Protein AF-A0A2D5BLF5-F1 (afdb_monomer)

pLDDT: mean 80.44, std 16.36, range [48.47, 97.81]

Secondary structure (DSSP, 8-state):
---PPBPTTT-PBPPP--TTS-TT---TTTTSSSHHHHHHHHHHHHTT------SPP---------

Nearest PDB structures (foldseek):
  4tma-assembly1_K  TM=7.415E-01  e=2.471E-02  Escherichia coli K-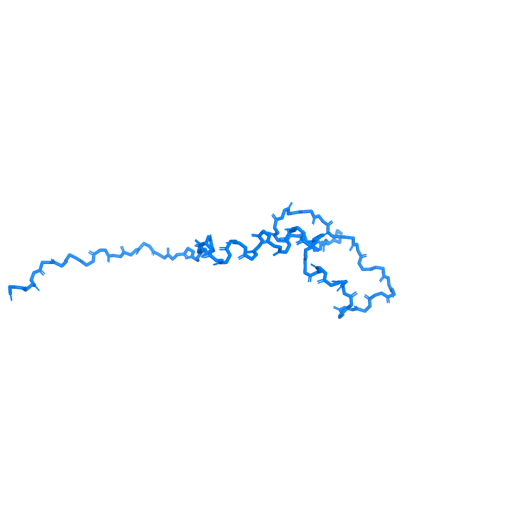12
  4tma-assembly2_J  TM=8.002E-01  e=4.409E-02  Escherichia coli K-12

Structure (mmCIF, N/CA/C/O backbone):
data_AF-A0A2D5BLF5-F1
#
_entry.id   AF-A0A2D5BLF5-F1
#
loop_
_atom_site.group_PDB
_atom_site.id
_atom_site.type_symbol
_atom_site.label_atom_id
_atom_site.label_alt_id
_atom_site.label_comp_id
_atom_site.label_asym_id
_atom_site.label_entity_id
_atom_site.label_seq_id
_atom_site.pdbx_PDB_ins_code
_atom_site.Cartn_x
_atom_site.Cartn_y
_atom_site.Cartn_z
_atom_site.occupancy
_atom_site.B_iso_or_equiv
_atom_site.auth_seq_id
_atom_site.auth_comp_id
_atom_site.auth_asym_id
_atom_site.auth_atom_id
_atom_site.pdbx_PDB_model_num
ATOM 1 N N . MET A 1 1 ? 15.518 -22.471 3.738 1.00 52.47 1 MET A N 1
ATOM 2 C CA . MET A 1 1 ? 14.284 -21.858 3.212 1.00 52.47 1 MET A CA 1
ATOM 3 C C . MET A 1 1 ? 14.519 -20.365 3.239 1.00 52.47 1 MET A C 1
ATOM 5 O O . MET A 1 1 ? 14.501 -19.788 4.315 1.00 52.47 1 MET A O 1
ATOM 9 N N . THR A 1 2 ? 14.904 -19.781 2.111 1.00 59.50 2 THR A N 1
ATOM 10 C CA . THR A 1 2 ? 15.139 -18.337 2.019 1.00 59.50 2 THR A CA 1
ATOM 11 C C . THR A 1 2 ? 13.771 -17.682 1.856 1.00 59.50 2 THR A C 1
ATOM 13 O O . THR A 1 2 ? 13.047 -18.010 0.920 1.00 59.50 2 THR A O 1
ATOM 16 N N . GLU A 1 3 ? 13.346 -16.865 2.817 1.00 71.44 3 GLU A N 1
ATOM 17 C CA . GLU A 1 3 ? 12.045 -16.197 2.751 1.00 71.44 3 GLU A CA 1
ATOM 18 C C . GLU A 1 3 ? 12.180 -14.943 1.881 1.00 71.44 3 GLU A C 1
ATOM 20 O O . GLU A 1 3 ? 12.794 -13.957 2.281 1.00 71.44 3 GLU A O 1
ATOM 25 N N . HIS A 1 4 ? 11.665 -15.015 0.651 1.00 74.75 4 HIS A N 1
ATOM 26 C CA . HIS A 1 4 ? 11.745 -13.909 -0.301 1.00 74.75 4 HIS A CA 1
ATOM 27 C C . HIS A 1 4 ? 10.708 -12.833 0.058 1.00 74.75 4 HIS A C 1
ATOM 29 O O . HIS A 1 4 ? 9.547 -13.176 0.326 1.00 74.75 4 HIS A O 1
ATOM 35 N N . PRO A 1 5 ? 11.055 -11.535 -0.001 1.00 85.50 5 PRO A N 1
ATOM 36 C CA . PRO A 1 5 ? 10.089 -10.472 0.240 1.00 85.50 5 PRO A CA 1
ATOM 37 C C . PRO A 1 5 ? 8.956 -10.533 -0.795 1.00 85.50 5 PRO A C 1
ATOM 39 O O . PRO A 1 5 ? 9.187 -10.744 -1.987 1.00 85.50 5 PRO A O 1
ATOM 42 N N . ARG A 1 6 ? 7.712 -10.348 -0.345 1.00 90.19 6 ARG A N 1
ATOM 43 C CA . ARG A 1 6 ? 6.516 -10.366 -1.202 1.00 90.19 6 ARG A CA 1
ATOM 44 C C . ARG A 1 6 ? 5.995 -8.958 -1.459 1.00 90.19 6 ARG A C 1
ATOM 46 O O . ARG A 1 6 ? 6.135 -8.071 -0.624 1.00 90.19 6 ARG A O 1
ATOM 53 N N . CYS A 1 7 ? 5.382 -8.767 -2.624 1.00 92.69 7 CYS A N 1
ATOM 54 C CA . CYS A 1 7 ? 4.712 -7.526 -2.995 1.00 92.69 7 CYS A CA 1
ATOM 55 C C . CYS A 1 7 ? 3.498 -7.275 -2.077 1.00 92.69 7 CYS A C 1
ATOM 57 O O . CYS A 1 7 ? 2.565 -8.074 -2.128 1.00 92.69 7 CYS A O 1
ATOM 59 N N . PRO A 1 8 ? 3.426 -6.153 -1.339 1.0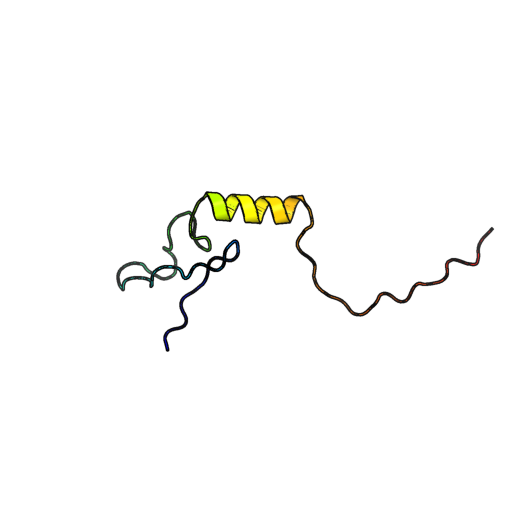0 93.75 8 PRO A N 1
ATOM 60 C CA . PRO A 1 8 ? 2.317 -5.882 -0.415 1.00 93.75 8 PRO A CA 1
ATOM 61 C C . PRO A 1 8 ? 0.940 -5.745 -1.082 1.00 93.75 8 PRO A C 1
ATOM 63 O O . PRO A 1 8 ? -0.087 -5.890 -0.433 1.00 93.75 8 PRO A O 1
ATOM 66 N N . ALA A 1 9 ? 0.906 -5.448 -2.384 1.00 95.06 9 ALA A N 1
ATOM 67 C CA . ALA A 1 9 ? -0.342 -5.213 -3.107 1.00 95.06 9 ALA A CA 1
ATOM 68 C C . ALA A 1 9 ? -0.926 -6.472 -3.780 1.00 95.06 9 ALA A C 1
ATOM 70 O O . ALA A 1 9 ? -2.096 -6.459 -4.156 1.00 95.06 9 ALA A O 1
ATOM 71 N N . CYS A 1 10 ? -0.124 -7.518 -4.025 1.00 95.81 10 CYS A N 1
ATOM 72 C CA . CYS A 1 10 ? -0.560 -8.693 -4.803 1.00 95.81 10 CYS A CA 1
ATOM 73 C C . CYS A 1 10 ? 0.130 -10.020 -4.439 1.00 95.81 10 CYS A C 1
ATOM 75 O O . CYS A 1 10 ? -0.008 -10.995 -5.176 1.00 95.81 10 CYS A O 1
ATOM 77 N N . ASP A 1 11 ? 0.924 -10.044 -3.369 1.00 93.56 11 ASP A N 1
ATOM 78 C CA . ASP A 1 11 ? 1.613 -11.210 -2.792 1.00 93.56 11 ASP A CA 1
ATOM 79 C C . ASP A 1 11 ? 2.642 -11.933 -3.669 1.00 93.56 11 ASP A C 1
ATOM 81 O O . ASP A 1 11 ? 3.245 -12.925 -3.251 1.00 93.56 11 ASP A O 1
ATOM 85 N N . ARG A 1 12 ? 2.927 -11.424 -4.870 1.00 91.50 12 ARG A N 1
ATOM 86 C CA . ARG A 1 12 ? 3.984 -11.976 -5.723 1.00 91.50 12 ARG A CA 1
ATOM 87 C C . ARG A 1 12 ? 5.338 -11.917 -5.007 1.00 91.50 12 ARG A C 1
ATOM 89 O O . ARG A 1 12 ? 5.749 -10.841 -4.573 1.00 91.50 12 ARG A O 1
ATOM 96 N N . ALA A 1 13 ? 6.045 -13.046 -4.951 1.00 87.88 13 ALA A N 1
ATOM 97 C CA . ALA A 1 13 ? 7.434 -13.092 -4.503 1.00 87.88 13 ALA A CA 1
ATOM 98 C C . ALA A 1 13 ? 8.302 -12.205 -5.405 1.00 87.88 13 ALA A C 1
ATOM 100 O O . ALA A 1 13 ? 8.251 -12.313 -6.635 1.00 87.88 13 ALA A O 1
ATOM 101 N N . LEU A 1 14 ? 9.061 -11.302 -4.797 1.00 84.31 14 LEU A N 1
ATOM 102 C CA . LEU A 1 14 ? 10.027 -10.486 -5.515 1.00 84.31 14 LEU A CA 1
ATOM 103 C C . LEU A 1 14 ? 11.255 -11.342 -5.857 1.00 84.31 14 LEU A C 1
ATOM 105 O O . LEU A 1 14 ? 11.548 -12.299 -5.135 1.00 84.31 14 LEU A O 1
ATOM 109 N N . PRO A 1 15 ? 11.951 -11.043 -6.969 1.00 74.38 15 PRO A N 1
ATOM 110 C CA . PRO A 1 15 ? 13.198 -11.722 -7.286 1.00 74.38 15 PRO A CA 1
ATOM 111 C C . PRO A 1 15 ? 14.202 -11.492 -6.156 1.00 74.38 15 PRO A C 1
ATOM 113 O O . PRO A 1 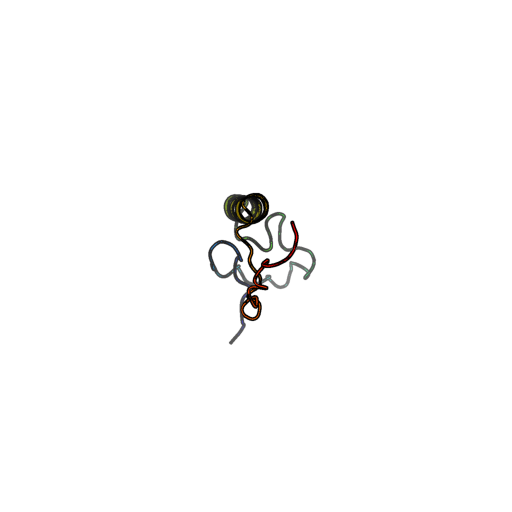15 ? 14.249 -10.405 -5.573 1.00 74.38 15 PRO A O 1
ATOM 116 N N . GLU A 1 16 ? 14.993 -12.521 -5.864 1.00 69.19 16 GLU A N 1
ATOM 117 C CA . GLU A 1 16 ? 16.082 -12.412 -4.900 1.00 69.19 16 GLU A CA 1
ATOM 118 C C . GLU A 1 16 ? 17.006 -11.255 -5.294 1.00 69.19 16 GLU A C 1
ATOM 120 O O . GLU A 1 16 ? 17.247 -11.055 -6.492 1.00 69.19 16 GLU A O 1
ATOM 125 N N . PRO A 1 17 ? 17.515 -10.475 -4.322 1.00 62.00 17 PRO A N 1
ATOM 126 C CA . PRO A 1 17 ? 18.555 -9.511 -4.618 1.00 62.00 17 PRO A CA 1
ATOM 127 C C . PRO A 1 17 ? 19.747 -10.320 -5.119 1.00 62.00 17 PRO A C 1
ATOM 129 O O . PRO A 1 17 ? 20.379 -11.042 -4.347 1.00 62.00 17 PRO A O 1
ATOM 132 N N . ASP A 1 18 ? 20.038 -10.255 -6.419 1.00 58.84 18 ASP A N 1
ATOM 133 C CA . ASP A 1 18 ? 21.317 -10.758 -6.886 1.00 58.84 18 ASP A CA 1
ATOM 134 C C . ASP A 1 18 ? 22.416 -10.066 -6.064 1.00 58.84 18 ASP A C 1
ATOM 136 O O . ASP A 1 18 ? 22.265 -8.929 -5.600 1.00 58.84 18 ASP A O 1
ATOM 140 N N . SER A 1 19 ? 23.519 -10.765 -5.820 1.00 54.00 19 SER A N 1
ATOM 141 C CA . SER A 1 19 ? 24.607 -10.291 -4.961 1.00 54.00 19 SER A CA 1
ATOM 142 C C . SER A 1 19 ? 25.277 -8.985 -5.439 1.00 54.00 19 SER A C 1
ATOM 144 O O . SER A 1 19 ? 26.282 -8.580 -4.855 1.00 54.00 19 SER A O 1
ATOM 146 N N . SER A 1 20 ? 24.756 -8.319 -6.479 1.00 54.75 20 SER A N 1
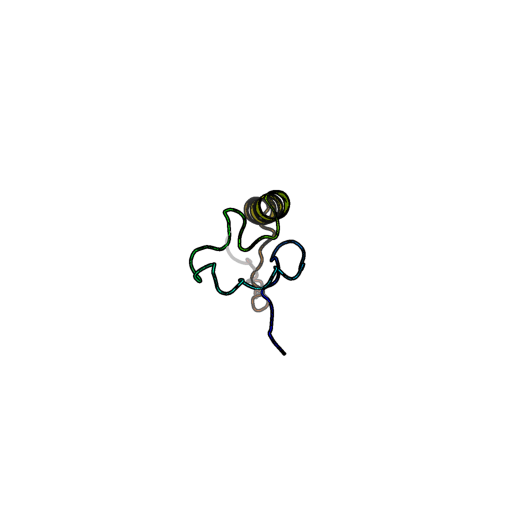ATOM 147 C CA . SER A 1 20 ? 25.221 -7.025 -6.984 1.00 54.75 20 SER A CA 1
ATOM 148 C C . SER A 1 20 ? 24.326 -5.844 -6.587 1.00 54.75 20 SER A C 1
ATOM 150 O O . SER A 1 20 ? 24.789 -4.699 -6.631 1.00 54.75 20 SER A O 1
ATOM 152 N N . MET A 1 21 ? 23.083 -6.069 -6.145 1.00 52.03 21 MET A N 1
ATOM 153 C CA . MET A 1 21 ? 22.170 -4.994 -5.742 1.00 52.03 21 MET A CA 1
ATOM 154 C C . MET A 1 21 ? 22.123 -4.854 -4.218 1.00 52.03 21 MET A C 1
ATOM 156 O O . MET A 1 21 ? 21.380 -5.525 -3.505 1.00 52.03 21 MET A O 1
ATOM 160 N N . LYS A 1 22 ? 22.964 -3.942 -3.716 1.00 51.19 22 LYS A N 1
ATOM 161 C CA . LYS A 1 22 ? 23.025 -3.508 -2.311 1.00 51.19 22 LYS A CA 1
ATOM 162 C C . LYS A 1 22 ? 21.610 -3.292 -1.762 1.00 51.19 22 LYS A C 1
ATOM 164 O O . LYS A 1 22 ? 20.745 -2.790 -2.470 1.00 51.19 22 LYS A O 1
ATOM 169 N N . SER A 1 23 ? 21.398 -3.601 -0.484 1.00 52.09 23 SER A N 1
ATOM 170 C CA . SER A 1 23 ? 20.116 -3.546 0.250 1.00 52.09 23 SER A CA 1
ATOM 171 C C . SER A 1 23 ? 19.333 -2.221 0.163 1.00 52.09 23 SER A C 1
ATOM 173 O O . SER A 1 23 ? 18.166 -2.169 0.550 1.00 52.09 23 SER A O 1
ATOM 175 N N . SER A 1 24 ? 19.953 -1.167 -0.366 1.00 52.91 24 SER A N 1
ATOM 176 C CA . SER A 1 24 ? 19.390 0.161 -0.638 1.00 52.91 24 SER A CA 1
ATOM 177 C C . SER A 1 24 ? 18.864 0.344 -2.076 1.00 52.91 24 SER A C 1
ATOM 179 O O . SER A 1 24 ? 18.299 1.386 -2.384 1.00 52.91 24 SER A O 1
ATOM 181 N N . GLY A 1 25 ? 19.091 -0.626 -2.968 1.00 50.84 25 GLY A N 1
ATOM 182 C CA . 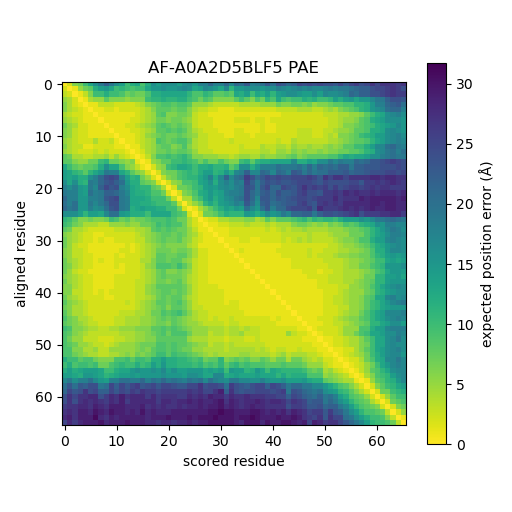GLY A 1 25 ? 18.958 -0.516 -4.423 1.00 50.84 25 GLY A CA 1
ATOM 183 C C . GLY A 1 25 ? 17.971 -1.509 -5.019 1.00 50.84 25 GLY A C 1
ATOM 184 O O . GLY A 1 25 ? 18.242 -2.114 -6.044 1.00 50.84 25 GLY A O 1
ATOM 185 N N . ARG A 1 26 ? 16.816 -1.701 -4.396 1.00 66.50 26 ARG A N 1
ATOM 186 C CA . ARG A 1 26 ? 15.703 -2.372 -5.072 1.00 66.50 26 ARG A CA 1
ATOM 187 C C . ARG A 1 26 ? 15.048 -1.282 -5.923 1.00 66.50 26 ARG A C 1
ATOM 189 O O . ARG A 1 26 ? 14.836 -0.196 -5.399 1.00 66.50 26 ARG A O 1
ATOM 196 N N . GLY A 1 27 ? 14.883 -1.504 -7.232 1.00 73.25 27 GLY A N 1
ATOM 197 C CA . GLY A 1 27 ? 14.504 -0.470 -8.215 1.00 73.25 27 GLY A CA 1
ATOM 198 C C . GLY A 1 27 ? 13.289 0.392 -7.816 1.00 73.25 27 GLY A C 1
ATOM 199 O O . GLY A 1 27 ? 12.627 0.095 -6.829 1.00 73.25 27 GLY A O 1
ATOM 200 N N . PRO A 1 28 ? 12.929 1.430 -8.592 1.00 83.88 28 PRO A N 1
ATOM 201 C CA . PRO A 1 28 ? 12.011 2.502 -8.166 1.00 83.88 28 PRO A CA 1
ATOM 202 C C . PRO A 1 28 ? 10.620 2.047 -7.698 1.00 83.88 28 PRO A C 1
ATOM 204 O O . PRO A 1 28 ? 9.902 2.818 -7.072 1.00 83.88 28 PRO A O 1
ATOM 207 N N . GLU A 1 29 ? 10.227 0.814 -8.014 1.00 88.19 29 GLU A N 1
ATOM 208 C CA . GLU A 1 29 ? 8.943 0.251 -7.615 1.00 88.19 29 GLU A CA 1
ATOM 209 C C . GLU A 1 29 ? 9.003 -0.603 -6.346 1.0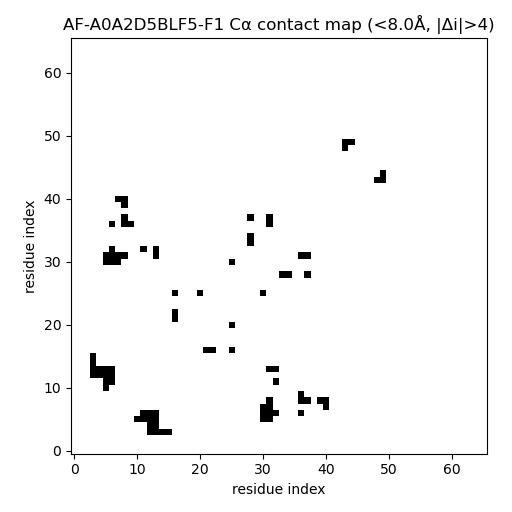0 88.19 29 GLU A C 1
ATOM 211 O O . GLU A 1 29 ? 7.947 -0.918 -5.814 1.00 88.19 29 GLU A O 1
ATOM 216 N N . PHE A 1 30 ? 10.178 -0.972 -5.825 1.00 87.44 30 PHE A N 1
ATOM 217 C CA . PHE A 1 30 ? 10.267 -1.717 -4.567 1.00 87.44 30 PHE A CA 1
ATOM 218 C C . PHE A 1 30 ? 9.636 -0.908 -3.414 1.00 87.44 30 PHE A C 1
ATOM 220 O O . PHE A 1 30 ? 9.946 0.278 -3.294 1.00 87.44 30 PHE A O 1
ATOM 227 N N . PRO A 1 31 ? 8.797 -1.508 -2.536 1.00 90.00 31 PRO A N 1
ATOM 228 C CA . PRO A 1 31 ? 8.559 -2.944 -2.279 1.00 90.00 31 PRO A CA 1
ATOM 229 C C . PRO A 1 31 ? 7.534 -3.645 -3.184 1.00 90.00 31 PRO A C 1
ATOM 231 O O . PRO A 1 31 ? 7.134 -4.774 -2.914 1.00 90.00 31 PRO A O 1
ATOM 234 N N . PHE A 1 32 ? 7.093 -3.015 -4.264 1.00 92.25 32 PHE A N 1
ATOM 235 C CA . PHE A 1 32 ? 6.108 -3.567 -5.184 1.00 92.25 32 PHE A CA 1
ATOM 236 C C . PHE A 1 32 ? 6.760 -4.243 -6.391 1.00 92.25 32 PHE A C 1
ATOM 238 O O . PHE A 1 32 ? 7.854 -3.893 -6.829 1.00 92.25 32 PHE A O 1
ATOM 245 N N . CYS A 1 33 ? 6.048 -5.191 -7.005 1.00 91.19 33 CYS A N 1
ATOM 246 C CA . CYS A 1 33 ? 6.536 -5.851 -8.217 1.00 91.19 33 CYS A CA 1
ATOM 247 C C . CYS A 1 33 ? 6.394 -4.986 -9.488 1.00 91.19 33 CYS A C 1
ATOM 249 O O . CYS A 1 33 ? 6.802 -5.420 -10.562 1.00 91.19 33 CYS A O 1
ATOM 251 N N . SER A 1 34 ? 5.719 -3.828 -9.412 1.00 92.81 34 SER A N 1
ATOM 252 C CA . SER A 1 34 ? 5.479 -2.920 -10.546 1.00 92.81 34 SER A CA 1
ATOM 253 C C . SER A 1 34 ? 4.856 -1.586 -10.111 1.00 92.81 34 SER A C 1
ATOM 255 O O . SER A 1 34 ? 4.194 -1.515 -9.072 1.00 92.81 34 SER A O 1
ATOM 257 N N . LYS A 1 35 ? 4.917 -0.584 -11.000 1.00 95.12 35 LYS A N 1
ATOM 258 C CA . LYS A 1 35 ? 4.197 0.696 -10.877 1.00 95.12 35 LYS A CA 1
ATOM 259 C C . LYS A 1 35 ? 2.701 0.536 -10.623 1.00 95.12 35 LYS A C 1
ATOM 261 O O . LYS A 1 35 ? 2.124 1.280 -9.838 1.00 95.12 35 LYS A O 1
ATOM 266 N N . ARG A 1 36 ? 2.062 -0.450 -11.263 1.00 96.81 36 ARG A N 1
ATOM 267 C CA . ARG A 1 36 ? 0.634 -0.740 -11.058 1.00 96.81 36 ARG A CA 1
ATOM 268 C C . ARG A 1 36 ? 0.345 -1.082 -9.596 1.00 96.81 36 ARG A C 1
ATOM 270 O O . ARG A 1 36 ? -0.602 -0.558 -9.032 1.00 96.81 36 ARG A O 1
ATOM 277 N N . CYS A 1 37 ? 1.161 -1.942 -8.991 1.00 96.88 37 CYS A N 1
ATOM 278 C CA . CYS A 1 37 ? 0.984 -2.368 -7.601 1.00 96.88 37 CYS A CA 1
ATOM 279 C C . CYS A 1 37 ? 1.206 -1.217 -6.612 1.00 96.88 37 CYS A C 1
ATOM 281 O O . CYS A 1 37 ? 0.435 -1.087 -5.669 1.00 96.88 37 CYS A O 1
ATOM 283 N N . ARG A 1 38 ? 2.174 -0.333 -6.882 1.00 95.94 38 ARG A N 1
ATOM 284 C CA . ARG A 1 38 ? 2.381 0.886 -6.088 1.00 95.94 38 ARG A CA 1
ATOM 285 C C . ARG A 1 38 ? 1.181 1.837 -6.135 1.00 95.94 38 ARG A C 1
ATOM 287 O O . ARG A 1 38 ? 0.821 2.423 -5.124 1.00 95.94 38 ARG A O 1
ATOM 294 N N . LEU A 1 39 ? 0.555 1.997 -7.303 1.00 97.44 39 LEU A N 1
ATOM 295 C CA . LEU A 1 39 ? -0.632 2.847 -7.445 1.00 97.44 39 LEU A CA 1
ATOM 296 C C . LEU A 1 39 ? -1.873 2.248 -6.769 1.00 97.44 39 LEU A C 1
ATOM 298 O O . LEU A 1 39 ? -2.660 2.994 -6.202 1.00 97.44 39 LEU A O 1
ATOM 302 N N . LEU A 1 40 ? -2.037 0.922 -6.799 1.00 97.81 40 LEU A N 1
ATOM 303 C CA . LEU A 1 40 ? -3.128 0.244 -6.086 1.00 97.81 40 LEU A CA 1
ATOM 304 C C . LEU A 1 40 ? -2.986 0.366 -4.565 1.00 97.81 40 LEU A C 1
ATOM 306 O O . LEU A 1 40 ? -3.980 0.547 -3.870 1.00 97.81 40 LEU A O 1
ATOM 310 N N . ASP A 1 41 ? -1.760 0.276 -4.050 1.00 96.81 41 ASP A N 1
ATOM 311 C CA . ASP A 1 41 ? -1.481 0.539 -2.638 1.00 96.81 41 ASP A CA 1
ATOM 312 C C . ASP A 1 41 ? -1.870 1.973 -2.262 1.00 96.81 41 ASP A C 1
ATOM 314 O O . ASP A 1 41 ? -2.596 2.195 -1.298 1.00 96.81 41 ASP A O 1
ATOM 318 N N . LEU A 1 42 ? -1.472 2.945 -3.085 1.00 96.75 42 LEU A N 1
ATOM 319 C CA . LEU A 1 42 ? -1.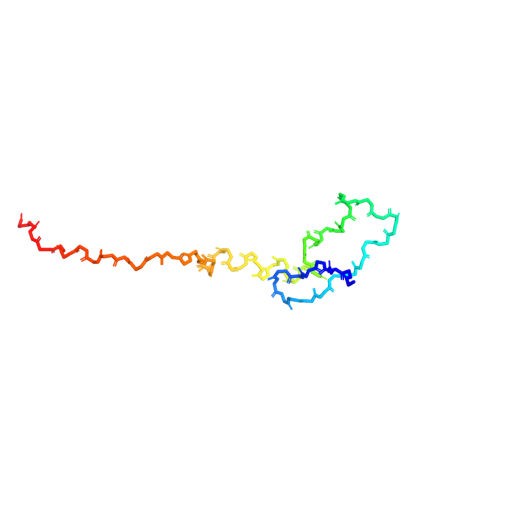815 4.351 -2.888 1.00 96.75 42 LEU A CA 1
ATOM 320 C C . LEU A 1 42 ? -3.335 4.607 -2.906 1.00 96.75 42 LEU A C 1
ATOM 322 O O . LEU A 1 42 ? -3.834 5.390 -2.105 1.00 96.75 42 LEU A O 1
ATOM 326 N N . ASP A 1 43 ? -4.082 3.927 -3.774 1.00 97.44 43 ASP A N 1
ATOM 327 C CA . ASP A 1 43 ? -5.548 3.984 -3.777 1.00 97.44 43 ASP A CA 1
ATOM 328 C C . ASP A 1 43 ? -6.149 3.454 -2.461 1.00 97.44 43 ASP A C 1
ATOM 330 O O . ASP A 1 43 ? -7.039 4.082 -1.886 1.00 97.44 43 ASP A O 1
ATOM 334 N N . LYS A 1 44 ? -5.604 2.363 -1.901 1.00 97.19 44 LYS A N 1
ATOM 335 C CA . LYS A 1 44 ? -6.010 1.858 -0.574 1.00 97.19 44 LYS A CA 1
ATOM 336 C C . LYS A 1 44 ? -5.771 2.884 0.536 1.00 97.19 44 LYS A C 1
ATOM 338 O O . LYS A 1 44 ? -6.597 2.984 1.443 1.00 97.19 44 LYS A O 1
ATOM 343 N N . TRP A 1 45 ? -4.688 3.659 0.454 1.00 95.50 45 TRP A N 1
ATOM 344 C CA . TRP A 1 45 ? -4.445 4.777 1.372 1.00 95.50 45 TRP A CA 1
ATOM 345 C C . TRP A 1 45 ? -5.508 5.866 1.230 1.00 95.50 45 TRP A C 1
ATOM 347 O O . TRP A 1 45 ? -6.096 6.274 2.228 1.00 95.50 45 TRP A O 1
ATOM 357 N N . PHE A 1 46 ? -5.792 6.309 0.004 1.00 97.25 46 PHE A N 1
ATOM 358 C CA . PHE A 1 46 ? -6.757 7.388 -0.228 1.00 97.25 46 PHE A CA 1
ATOM 359 C C . PHE A 1 46 ? -8.204 7.004 0.078 1.00 97.25 46 PHE A C 1
ATOM 361 O O . PHE A 1 46 ? -8.997 7.862 0.456 1.00 97.25 46 PHE A O 1
ATOM 368 N N . THR A 1 47 ? -8.548 5.728 -0.057 1.00 97.44 47 THR A N 1
ATOM 369 C CA . THR A 1 47 ? -9.896 5.214 0.226 1.00 97.44 47 THR A CA 1
ATOM 370 C C . THR A 1 47 ? -10.109 4.847 1.694 1.00 97.44 47 THR A C 1
ATOM 372 O O . THR A 1 47 ? -11.216 4.468 2.063 1.00 97.44 47 THR A O 1
ATOM 375 N N . GLY A 1 48 ? -9.073 4.932 2.539 1.00 94.50 48 GLY A N 1
ATOM 376 C CA . GLY A 1 48 ? -9.162 4.508 3.939 1.00 94.50 48 GLY A CA 1
ATOM 377 C C . GLY A 1 48 ? -9.322 2.994 4.105 1.00 94.50 48 GLY A C 1
ATOM 378 O O . GLY A 1 48 ? -9.859 2.534 5.107 1.00 94.50 48 GLY A O 1
ATOM 379 N N . SER A 1 49 ? -8.858 2.203 3.132 1.00 96.00 49 SER A N 1
ATOM 380 C CA . SER A 1 49 ? -8.957 0.737 3.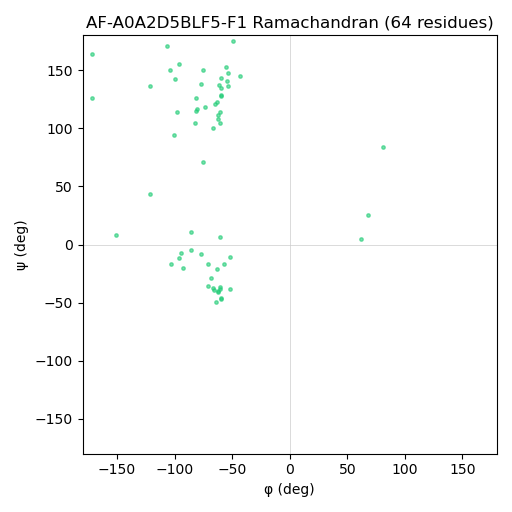170 1.00 96.00 49 SER A CA 1
ATOM 381 C C . SER A 1 49 ? -8.026 0.090 4.206 1.00 96.00 49 SER A C 1
ATOM 383 O O . SER A 1 49 ? -8.191 -1.085 4.532 1.00 96.00 49 SER A O 1
ATOM 385 N N . TYR A 1 50 ? -7.019 0.819 4.697 1.00 94.62 50 TYR A N 1
ATOM 386 C CA . TYR A 1 50 ? -6.123 0.343 5.748 1.00 94.62 50 TYR A CA 1
ATOM 387 C C . TYR A 1 50 ? -6.767 0.509 7.123 1.00 94.62 50 TYR A C 1
ATOM 389 O O . TYR A 1 50 ? -6.987 1.625 7.585 1.00 94.62 50 TYR A O 1
ATOM 397 N N . VAL A 1 51 ? -7.027 -0.616 7.788 1.00 92.44 51 VAL A N 1
ATOM 398 C CA . VAL A 1 51 ? -7.630 -0.672 9.123 1.00 92.44 51 VAL A CA 1
ATOM 399 C C . VAL A 1 51 ? -6.700 -1.393 10.091 1.00 92.44 51 VAL A C 1
ATOM 401 O O . VAL A 1 51 ? -6.127 -2.432 9.761 1.00 92.44 51 VAL A O 1
ATOM 404 N N . ILE A 1 52 ? -6.553 -0.843 11.296 1.00 90.44 52 ILE A N 1
ATOM 405 C CA . ILE A 1 52 ? -5.885 -1.523 12.407 1.00 90.44 52 ILE A CA 1
ATOM 406 C C . ILE A 1 52 ? -6.996 -2.126 13.269 1.00 90.44 52 ILE A C 1
ATOM 408 O O . ILE A 1 52 ? -7.790 -1.363 13.823 1.00 90.44 52 ILE A O 1
ATOM 412 N N . PRO A 1 53 ? -7.105 -3.462 13.369 1.00 90.75 53 PRO A N 1
ATOM 413 C CA . PRO A 1 53 ? -8.106 -4.075 14.228 1.00 90.75 53 PRO A CA 1
ATOM 414 C C . PRO A 1 53 ? -7.829 -3.687 15.685 1.00 90.75 53 PRO A C 1
ATOM 416 O O . PRO A 1 53 ? -6.738 -3.922 16.204 1.00 90.75 53 PRO A O 1
ATOM 419 N N . GLY A 1 54 ? -8.819 -3.068 16.324 1.00 89.81 54 GLY A N 1
ATOM 420 C CA . GLY A 1 54 ? -8.812 -2.748 17.747 1.00 89.81 54 GLY A CA 1
ATOM 421 C C . GLY A 1 54 ? -9.757 -3.659 18.532 1.00 89.81 54 GLY A C 1
ATOM 422 O O . GLY A 1 54 ? -10.541 -4.400 17.929 1.00 89.81 54 GLY A O 1
ATOM 423 N N . PRO A 1 55 ? -9.711 -3.612 19.875 1.00 91.06 55 PRO A N 1
ATOM 424 C CA . PRO A 1 55 ? -10.798 -4.155 20.679 1.00 91.06 55 PRO A CA 1
ATOM 425 C C . PRO A 1 55 ? -12.133 -3.506 20.262 1.00 91.06 55 PRO A C 1
ATOM 427 O O . PRO A 1 55 ? -12.128 -2.381 19.749 1.00 91.06 55 PRO A O 1
ATOM 430 N N . PRO A 1 56 ? -13.269 -4.203 20.445 1.00 85.88 56 PRO A N 1
ATOM 431 C CA . PRO A 1 56 ? -14.577 -3.623 20.170 1.00 85.88 56 PRO A CA 1
ATOM 432 C C . PRO A 1 56 ? -14.724 -2.300 20.927 1.00 85.88 56 PRO A C 1
ATOM 434 O O . PRO A 1 56 ? -14.324 -2.191 22.083 1.00 85.88 56 PRO A O 1
ATOM 437 N N . VAL A 1 57 ? -15.257 -1.288 20.246 1.00 82.19 57 VAL A N 1
ATOM 438 C CA . VAL A 1 57 ? -15.550 -0.001 20.875 1.00 82.19 57 VAL A CA 1
ATOM 439 C C . VAL A 1 57 ? -16.773 -0.202 21.757 1.00 82.19 57 VAL A C 1
ATOM 441 O O . VAL A 1 57 ? -17.841 -0.541 21.244 1.00 82.19 57 VAL A O 1
ATOM 444 N N . ASP A 1 58 ? -16.621 0.002 23.065 1.00 81.25 58 ASP A N 1
ATOM 445 C CA . ASP A 1 58 ? -17.763 0.095 23.968 1.00 81.25 58 ASP A CA 1
ATOM 446 C C . ASP A 1 58 ? -18.610 1.289 23.511 1.00 81.25 58 ASP A C 1
ATOM 448 O O . ASP A 1 58 ? -18.154 2.436 23.518 1.00 81.25 58 ASP A O 1
ATOM 452 N N . THR A 1 59 ? -19.828 1.028 23.036 1.00 70.81 59 THR A N 1
ATOM 453 C CA . THR A 1 59 ? -20.773 2.088 22.688 1.00 70.81 59 THR A CA 1
ATOM 454 C C . THR A 1 59 ? -21.152 2.797 23.980 1.00 70.81 59 THR A C 1
ATOM 456 O O . THR A 1 59 ? -21.955 2.277 24.754 1.00 70.81 59 THR A O 1
ATOM 459 N N . VAL A 1 60 ? -20.551 3.957 24.245 1.00 66.75 60 VAL A N 1
ATOM 460 C CA . VAL A 1 60 ? -21.085 4.871 25.253 1.00 66.75 60 VAL A CA 1
ATOM 461 C C . VAL A 1 60 ? -22.470 5.283 24.769 1.00 66.75 60 VAL A C 1
ATOM 463 O O . VAL A 1 60 ? -22.610 5.907 23.718 1.00 66.75 60 VAL A O 1
ATOM 466 N N . ASP A 1 61 ? -23.494 4.833 25.482 1.00 65.44 61 ASP A N 1
ATOM 467 C CA . ASP A 1 61 ? -24.861 5.293 25.298 1.00 65.44 61 ASP A CA 1
ATOM 468 C C . ASP A 1 61 ? -24.858 6.799 25.576 1.00 65.44 61 ASP A C 1
ATOM 470 O O . ASP A 1 61 ? -24.681 7.230 26.713 1.00 65.44 61 ASP A O 1
ATOM 474 N N . THR A 1 62 ? -24.923 7.618 24.528 1.00 63.41 62 THR A N 1
ATOM 475 C CA . THR A 1 62 ? -25.214 9.048 24.665 1.00 63.41 62 THR A CA 1
ATOM 476 C C . THR A 1 62 ? -26.703 9.199 24.949 1.00 63.41 62 THR A C 1
ATOM 478 O O . THR A 1 62 ? -27.461 9.635 24.085 1.00 63.41 62 THR A O 1
ATOM 481 N N . ASP A 1 63 ? -27.101 8.797 26.149 1.00 63.88 63 ASP A N 1
ATOM 482 C CA . ASP A 1 63 ? -28.253 9.328 26.867 1.00 63.88 63 ASP A CA 1
ATOM 483 C C . ASP A 1 63 ? -27.693 10.338 27.892 1.00 63.88 63 ASP A C 1
ATOM 485 O O . ASP A 1 63 ? -26.594 10.145 28.408 1.00 63.88 63 ASP A O 1
ATOM 489 N N . ASP A 1 64 ? -28.396 11.449 28.121 1.00 61.59 64 ASP A N 1
ATOM 490 C CA . ASP A 1 64 ? -27.993 12.654 28.880 1.00 61.59 64 ASP A CA 1
ATOM 491 C C . ASP A 1 64 ? -27.108 13.705 28.162 1.00 61.59 64 ASP A C 1
ATOM 493 O O . ASP A 1 64 ? -25.903 13.822 28.399 1.00 61.59 64 ASP A O 1
ATOM 497 N N . ARG A 1 65 ? -27.736 14.618 27.398 1.00 55.50 65 ARG A N 1
ATOM 498 C CA . ARG A 1 65 ? -28.130 15.942 27.942 1.00 55.50 65 ARG A CA 1
ATOM 499 C C . ARG A 1 65 ? -29.013 16.741 26.965 1.00 55.50 65 ARG A C 1
ATOM 501 O O . ARG A 1 65 ? -28.631 16.964 25.819 1.00 55.50 65 ARG A O 1
ATOM 508 N N . GLU A 1 66 ? -30.162 17.168 27.486 1.00 48.47 66 GLU A N 1
ATOM 509 C CA . GLU A 1 66 ? -31.087 18.195 26.968 1.00 48.47 66 GLU A CA 1
ATOM 510 C C . GLU A 1 66 ? -30.418 19.560 26.724 1.00 48.47 66 GLU A C 1
ATOM 512 O O . GLU A 1 66 ? -29.511 19.933 27.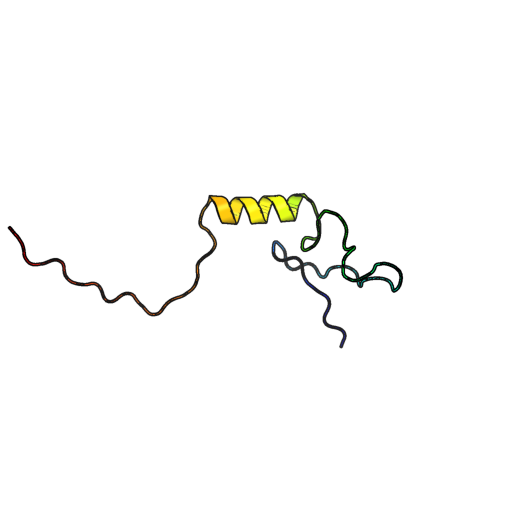514 1.00 48.47 66 GLU A O 1
#

Sequence (66 aa):
MTEHPRCPACDRALPEPDSSMKSSGRGPEFPFCSKRCRLLDLDKWFTGSYVIPGPPVDTVDTDDRE

Solvent-accessible surface area (backbone atoms only — not comparable to full-atom values): 4553 Å² total; per-residue (Å²): 136,85,84,61,63,49,13,86,67,74,64,49,68,46,80,76,74,55,101,82,48,56,97,88,54,66,60,98,38,55,74,28,89,33,67,70,38,46,52,53,46,50,48,34,62,77,69,62,68,74,78,80,92,70,79,84,78,79,79,77,74,89,70,91,81,136

Foldseek 3Di:
DDDAQAAPQPRHGDDDPDPVAPPVRDDPQPVHPDPVSVVSVVVCVVVVVDDDDDDDDDPPPPDDDD

Mean predicted aligned error: 10.24 Å

Radius of gyration: 20.05 Å; Cα contacts (8 Å, |Δi|>4): 44; chains: 1; bounding box: 56×40×40 Å